Protein AF-A0A821A7G5-F1 (afdb_monomer_lite)

Secondary structure (DSSP, 8-state):
-----------TTGGGTSSTTHHHHS-HHHHHHHHHHHHTS----HHHHHHHHHHHHHHHHHHHHHHHHHHHHHHHHHHHHHT---HHHHHHHT---HHHHHHHHHHHHHHHHHHHHHHHHHHHHHHHHHHTSGGGG----

Sequence (141 aa):
MEIFSNRKTKNKKCCNFELRALYLTRSSSILYQILNKALNYSLKRKDEKQFINVRLQLLAQQYCLEMDRELWQSYLDIGLQQHSWPDQFYKMAKTNDFGLCKQYIMNYIENNKKQLNHCQFELTKQEQQFQTCPFKELSFE

Foldseek 3Di:
DDDDDDDDPPPVPPPPVVPLPPLVVDDPVVVQVVVCVVVVHHPPDPVSSVLVVVLSVLSVLLVVLVVVLVVLVVQLVVCVVVVHHDPVLCVVLVHPDSVSSSVVSVVVSVVSVVSNVVSVVVNVVSVVVVVPDPVVPPPDD

Radius of gyration: 22.86 Å; chains: 1; bounding box: 38×65×64 Å

Structure (mmCIF, N/CA/C/O backbone):
data_AF-A0A821A7G5-F1
#
_entry.id   AF-A0A821A7G5-F1
#
loop_
_atom_site.group_PDB
_atom_site.id
_atom_site.type_symbol
_atom_site.label_atom_id
_atom_site.label_alt_id
_atom_site.label_comp_id
_atom_site.label_asym_id
_atom_site.label_entity_id
_atom_site.label_seq_id
_atom_site.pdbx_PDB_ins_code
_atom_site.Cartn_x
_atom_site.Cartn_y
_atom_site.Cartn_z
_atom_site.occupancy
_atom_site.B_iso_or_equiv
_atom_site.auth_seq_id
_atom_site.auth_comp_id
_atom_site.auth_asym_id
_atom_site.auth_atom_id
_atom_site.pdbx_PDB_model_num
ATOM 1 N N . MET A 1 1 ? -14.613 -55.548 1.205 1.00 28.56 1 MET A N 1
ATOM 2 C CA . MET A 1 1 ? -13.331 -55.694 1.928 1.00 28.56 1 MET A CA 1
ATOM 3 C C . MET A 1 1 ? -12.265 -55.120 1.008 1.00 28.56 1 MET A C 1
ATOM 5 O O . MET A 1 1 ? -12.240 -55.569 -0.124 1.00 28.56 1 MET A O 1
ATOM 9 N N . GLU A 1 2 ? -11.458 -54.097 1.277 1.00 29.80 2 GLU A N 1
ATOM 10 C CA . GLU A 1 2 ? -11.136 -53.189 2.397 1.00 29.80 2 GLU A CA 1
ATOM 11 C C . GLU A 1 2 ? -10.645 -51.892 1.703 1.00 29.80 2 GLU A C 1
ATOM 13 O O . GLU A 1 2 ? -9.943 -51.964 0.701 1.00 29.80 2 GLU A O 1
ATOM 18 N N . ILE A 1 3 ? -11.199 -50.702 1.942 1.00 37.53 3 ILE A N 1
ATOM 19 C CA . ILE A 1 3 ? -10.800 -49.690 2.943 1.00 37.53 3 ILE A CA 1
ATOM 20 C C . ILE A 1 3 ? -9.295 -49.633 3.267 1.00 37.53 3 ILE A C 1
ATOM 22 O O . ILE A 1 3 ? -8.842 -50.315 4.171 1.00 37.53 3 ILE A O 1
ATOM 26 N N . PHE A 1 4 ? -8.601 -48.670 2.654 1.00 32.75 4 PHE A N 1
ATOM 27 C CA . PHE A 1 4 ? -7.549 -47.818 3.245 1.00 32.75 4 PHE A CA 1
ATOM 28 C C . PHE A 1 4 ? -7.612 -46.492 2.460 1.00 32.75 4 PHE A C 1
ATOM 30 O O . PHE A 1 4 ? -7.362 -46.484 1.264 1.00 32.75 4 PHE A O 1
ATOM 37 N N . SER A 1 5 ? -8.168 -45.369 2.922 1.00 33.22 5 SER A N 1
ATOM 38 C CA . SER A 1 5 ? -8.002 -44.572 4.146 1.00 33.22 5 SER A CA 1
ATOM 39 C C . SER A 1 5 ? -6.593 -44.011 4.376 1.00 33.22 5 SER A C 1
ATOM 41 O O . SER A 1 5 ? -5.646 -44.750 4.622 1.00 33.22 5 SER A O 1
ATOM 43 N N . ASN A 1 6 ? -6.554 -42.670 4.423 1.00 30.17 6 ASN A N 1
ATOM 44 C CA . ASN A 1 6 ? -5.494 -41.758 4.873 1.00 30.17 6 ASN A CA 1
ATOM 45 C C . ASN A 1 6 ? -4.271 -41.605 3.945 1.00 30.17 6 ASN A C 1
ATOM 47 O O . ASN A 1 6 ? -3.589 -42.557 3.616 1.00 30.17 6 ASN A O 1
ATOM 51 N N . ARG A 1 7 ? -3.863 -40.387 3.567 1.00 35.00 7 ARG A N 1
ATOM 52 C CA . ARG A 1 7 ? -3.652 -39.246 4.470 1.00 35.00 7 ARG A CA 1
ATOM 53 C C . ARG A 1 7 ? -3.990 -37.898 3.833 1.00 35.00 7 ARG A C 1
ATOM 55 O O . ARG A 1 7 ? -3.431 -37.494 2.823 1.00 35.00 7 ARG A O 1
ATOM 62 N N . LYS A 1 8 ? -4.818 -37.155 4.570 1.00 39.16 8 LYS A N 1
ATOM 63 C CA . LYS A 1 8 ? -4.893 -35.693 4.590 1.00 39.16 8 LYS A CA 1
ATOM 64 C C . LYS A 1 8 ? -3.494 -35.097 4.811 1.00 39.16 8 LYS A C 1
ATOM 66 O O . LYS A 1 8 ? -3.043 -35.027 5.954 1.00 39.16 8 LYS A O 1
ATOM 71 N N . THR A 1 9 ? -2.850 -34.564 3.781 1.00 36.56 9 THR A N 1
ATOM 72 C CA . THR A 1 9 ? -1.917 -33.447 3.973 1.00 36.56 9 THR A CA 1
ATOM 73 C C . THR A 1 9 ? -2.745 -32.172 3.985 1.00 36.56 9 THR A C 1
ATOM 75 O O . THR A 1 9 ? -3.084 -31.580 2.967 1.00 36.56 9 THR A O 1
ATOM 78 N N . LYS A 1 10 ? -3.144 -31.787 5.203 1.00 36.34 10 LYS A N 1
ATOM 79 C CA . LYS A 1 10 ? -3.669 -30.458 5.512 1.00 36.34 10 LYS A CA 1
ATOM 80 C C . LYS A 1 10 ? -2.716 -29.429 4.911 1.00 36.34 10 LYS A C 1
ATOM 82 O O . LYS A 1 10 ? -1.630 -29.220 5.450 1.00 36.34 10 LYS A O 1
ATOM 87 N N . ASN A 1 11 ? -3.137 -28.768 3.838 1.00 34.44 11 ASN A N 1
ATOM 88 C CA . ASN A 1 11 ? -2.466 -27.590 3.315 1.00 34.44 11 ASN A CA 1
ATOM 89 C C . ASN A 1 11 ? -2.757 -26.422 4.274 1.00 34.44 11 ASN A C 1
ATOM 91 O O . ASN A 1 11 ? -3.589 -25.549 4.042 1.00 34.44 11 ASN A O 1
ATOM 95 N N . LYS A 1 12 ? -2.132 -26.486 5.453 1.00 40.38 12 LYS A N 1
ATOM 96 C CA . LYS A 1 12 ? -2.361 -25.628 6.622 1.00 40.38 12 LYS A CA 1
ATOM 97 C C . LYS A 1 12 ? -1.593 -24.305 6.494 1.00 40.38 12 LYS A C 1
ATOM 99 O O . LYS A 1 12 ? -0.986 -23.843 7.454 1.00 40.38 12 LYS A O 1
ATOM 104 N N . LYS A 1 13 ? -1.579 -23.731 5.289 1.00 35.25 13 LYS A N 1
ATOM 105 C CA . LYS A 1 13 ? -0.975 -22.423 4.987 1.00 35.25 13 LYS A CA 1
ATOM 106 C C . LYS A 1 13 ? -1.903 -21.473 4.224 1.00 35.25 13 LYS A C 1
ATOM 108 O O . LYS A 1 13 ? -1.580 -20.298 4.135 1.00 35.25 13 LYS A O 1
ATOM 113 N N . CYS A 1 14 ? -3.075 -21.924 3.763 1.00 32.19 14 CYS A N 1
ATOM 114 C CA . CYS A 1 14 ? -4.030 -21.037 3.084 1.00 32.19 14 CYS A CA 1
ATOM 115 C C . CYS A 1 14 ? -4.920 -20.232 4.057 1.00 32.19 14 CYS A C 1
ATOM 117 O O . CYS A 1 14 ? -5.448 -19.186 3.698 1.00 32.19 14 CYS A O 1
ATOM 119 N N . CYS A 1 15 ? -5.046 -20.669 5.316 1.00 33.44 15 CYS A N 1
ATOM 120 C CA . CYS A 1 15 ? -6.004 -20.102 6.277 1.00 33.44 15 CYS A CA 1
ATOM 121 C C . CYS A 1 15 ? -5.559 -18.798 6.971 1.00 33.44 15 CYS A C 1
ATOM 123 O O . CYS A 1 15 ? -6.300 -18.285 7.803 1.00 33.44 15 CYS A O 1
ATOM 125 N N . ASN A 1 16 ? -4.376 -18.251 6.666 1.00 36.84 16 ASN A N 1
ATOM 126 C CA . ASN A 1 16 ? -3.928 -16.981 7.261 1.00 36.84 16 ASN A CA 1
ATOM 127 C C . ASN A 1 16 ? -4.324 -15.739 6.446 1.00 36.84 16 ASN A C 1
ATOM 129 O O . ASN A 1 16 ? -4.216 -14.628 6.963 1.00 36.84 16 ASN A O 1
ATOM 133 N N . PHE A 1 17 ? -4.793 -15.905 5.205 1.00 40.12 17 PHE A N 1
ATOM 134 C CA . PHE A 1 17 ? -5.216 -14.779 4.365 1.00 40.12 17 PHE A CA 1
ATOM 135 C C . PHE A 1 17 ? -6.672 -14.368 4.652 1.00 40.12 17 PHE A C 1
ATOM 137 O O . PHE A 1 17 ? -6.971 -13.184 4.756 1.00 40.12 17 PHE A O 1
ATOM 144 N N . GLU A 1 18 ? -7.563 -15.337 4.892 1.00 41.16 18 GLU A N 1
ATOM 145 C CA . GLU A 1 18 ? -9.001 -15.094 5.120 1.00 41.16 18 GLU A CA 1
ATOM 146 C C . GLU A 1 18 ? -9.311 -14.388 6.452 1.00 41.16 18 GLU A C 1
ATOM 148 O O . GLU A 1 18 ? -10.273 -13.627 6.545 1.00 41.16 18 GLU A O 1
ATOM 153 N N . LEU A 1 19 ? -8.483 -14.586 7.482 1.00 42.91 19 LEU A N 1
ATOM 154 C CA . LEU A 1 19 ? -8.652 -13.935 8.789 1.00 42.91 19 LEU A CA 1
ATOM 155 C C . LEU A 1 19 ? -8.132 -12.491 8.816 1.00 42.91 19 LEU A C 1
ATOM 157 O O . LEU A 1 19 ? -8.609 -11.684 9.614 1.00 42.91 19 LEU A O 1
ATOM 161 N N . ARG A 1 20 ? -7.169 -12.140 7.953 1.00 50.31 20 ARG A N 1
ATOM 162 C CA . ARG A 1 20 ? -6.415 -10.879 8.062 1.00 50.31 20 ARG A CA 1
ATOM 163 C C . ARG A 1 20 ? -7.143 -9.636 7.549 1.00 50.31 20 ARG A C 1
ATOM 165 O O . ARG A 1 20 ? -6.622 -8.540 7.720 1.00 50.31 20 ARG A O 1
ATOM 172 N N . ALA A 1 21 ? -8.345 -9.779 6.995 1.00 60.84 21 ALA A N 1
ATOM 173 C CA . ALA A 1 21 ? -9.032 -8.681 6.319 1.00 60.84 21 ALA A CA 1
ATOM 174 C C . ALA A 1 21 ? -10.566 -8.696 6.477 1.00 60.84 21 ALA A C 1
ATOM 176 O O . ALA A 1 21 ? -11.295 -8.195 5.619 1.00 60.84 21 ALA A O 1
ATOM 177 N N . LEU A 1 22 ? -11.102 -9.223 7.587 1.00 58.44 22 LEU A N 1
ATOM 178 C CA . LEU A 1 22 ? -12.542 -9.087 7.876 1.00 58.44 22 LEU A CA 1
ATOM 179 C C . LEU A 1 22 ? -12.992 -7.613 7.867 1.00 58.44 22 LEU A C 1
ATOM 181 O O . LEU A 1 22 ? -14.099 -7.311 7.432 1.00 58.44 22 LEU A O 1
ATOM 185 N N . TYR A 1 23 ? -12.110 -6.693 8.269 1.00 62.94 23 TYR A N 1
ATOM 186 C CA . TYR A 1 23 ? -12.353 -5.248 8.244 1.00 62.94 23 TYR A CA 1
ATOM 187 C C . TYR A 1 23 ? -12.293 -4.607 6.850 1.00 62.94 23 TYR A C 1
ATOM 189 O O . TYR A 1 23 ? -12.789 -3.499 6.685 1.00 62.94 23 TYR A O 1
ATOM 197 N N . LEU A 1 24 ? -11.742 -5.297 5.847 1.00 59.50 24 LEU A N 1
ATOM 198 C CA . LEU A 1 24 ? -11.755 -4.851 4.447 1.00 59.50 24 LEU A CA 1
ATOM 199 C C . LEU A 1 24 ? -12.978 -5.358 3.678 1.00 59.50 24 LEU A C 1
ATOM 201 O O . LEU A 1 24 ? -13.332 -4.802 2.645 1.00 59.50 24 LEU A O 1
ATOM 205 N N . THR A 1 25 ? -13.625 -6.419 4.166 1.00 65.94 25 THR A N 1
ATOM 206 C CA . THR A 1 25 ? -14.712 -7.117 3.455 1.00 65.94 25 THR A CA 1
ATOM 207 C C . THR A 1 25 ? -16.096 -6.873 4.054 1.00 65.94 25 THR A C 1
ATOM 209 O O . THR A 1 25 ? -17.101 -7.319 3.498 1.00 65.94 25 THR A O 1
ATOM 212 N N . ARG A 1 26 ? -16.187 -6.186 5.198 1.00 66.19 26 ARG A N 1
ATOM 213 C CA . ARG A 1 26 ? -17.441 -5.959 5.929 1.00 66.19 26 ARG A CA 1
ATOM 214 C C . ARG A 1 26 ? -17.682 -4.470 6.145 1.00 66.19 26 ARG A C 1
ATOM 216 O O . ARG A 1 26 ? -16.752 -3.708 6.375 1.00 66.19 26 ARG A O 1
ATOM 223 N N . SER A 1 27 ? -18.951 -4.062 6.104 1.00 72.44 27 SER A N 1
ATOM 224 C CA . SER A 1 27 ? -19.333 -2.680 6.401 1.00 72.44 27 SER A CA 1
ATOM 225 C C . SER A 1 27 ? -19.012 -2.325 7.854 1.00 72.44 27 SER A C 1
ATOM 227 O O . SER A 1 27 ? -19.049 -3.187 8.738 1.00 72.44 27 SER A O 1
ATOM 229 N N . SER A 1 28 ? -18.773 -1.041 8.126 1.00 68.44 28 SER A N 1
ATOM 230 C CA . SER A 1 28 ? -18.479 -0.556 9.479 1.00 68.44 28 SER A CA 1
ATOM 231 C C . SER A 1 28 ? -19.538 -0.997 10.495 1.00 68.44 28 SER A C 1
ATOM 233 O O . SER A 1 28 ? -19.191 -1.385 11.603 1.00 68.44 28 SER A O 1
ATOM 235 N N . SER A 1 29 ? -20.821 -1.032 10.109 1.00 70.19 29 SER A N 1
ATOM 236 C CA . SER A 1 29 ? -21.918 -1.498 10.974 1.00 70.19 29 SER A CA 1
ATOM 237 C C . SER A 1 29 ? -21.730 -2.950 11.440 1.00 70.19 29 SER A C 1
ATOM 239 O O . SER A 1 29 ? -21.866 -3.238 12.629 1.00 70.19 29 SER A O 1
ATOM 241 N N . ILE A 1 30 ? -21.334 -3.857 10.538 1.00 75.81 30 ILE A N 1
ATOM 242 C CA . ILE A 1 30 ? -21.066 -5.265 10.872 1.00 75.81 30 ILE A CA 1
ATOM 243 C C . ILE A 1 30 ? -19.839 -5.375 11.781 1.00 75.81 30 ILE A C 1
ATOM 245 O O . ILE A 1 30 ? -19.871 -6.107 12.770 1.00 75.81 30 ILE A O 1
ATOM 249 N N . LEU A 1 31 ? -18.777 -4.620 11.486 1.00 74.19 31 LEU A N 1
ATOM 250 C CA . LEU A 1 31 ? -17.568 -4.603 12.312 1.00 74.19 31 LEU A CA 1
ATOM 251 C C . LEU A 1 31 ? -17.869 -4.124 13.734 1.00 74.19 31 LEU A C 1
ATOM 253 O O . LEU A 1 31 ? -17.430 -4.758 14.689 1.00 74.19 31 LEU A O 1
ATOM 257 N N . TYR A 1 32 ? -18.698 -3.090 13.888 1.00 73.31 32 TYR A N 1
ATOM 258 C CA . TYR A 1 32 ? -19.161 -2.631 15.197 1.00 73.31 32 TYR A CA 1
ATOM 259 C C . TYR A 1 32 ? -19.995 -3.672 15.938 1.00 73.31 32 TYR A C 1
ATOM 261 O O . TYR A 1 32 ? -19.850 -3.813 17.149 1.00 73.31 32 TYR A O 1
ATOM 269 N N . GLN A 1 33 ? -20.868 -4.407 15.249 1.00 73.31 33 GLN A N 1
ATOM 270 C CA . GLN A 1 33 ? -21.652 -5.471 15.880 1.00 73.31 33 GLN A CA 1
ATOM 271 C C . GLN A 1 33 ? -20.761 -6.608 16.387 1.00 73.31 33 GLN A C 1
ATOM 273 O O . GLN A 1 33 ? -20.966 -7.086 17.502 1.00 73.31 33 GLN A O 1
ATOM 278 N N . ILE A 1 34 ? -19.766 -7.019 15.595 1.00 76.88 34 ILE A N 1
ATOM 279 C CA . ILE A 1 34 ? -18.780 -8.029 15.998 1.00 76.88 34 ILE A CA 1
ATOM 280 C C . ILE A 1 34 ? -17.980 -7.525 17.201 1.00 76.88 34 ILE A C 1
ATOM 282 O O . ILE A 1 34 ? -17.839 -8.251 18.182 1.00 76.88 34 ILE A O 1
ATOM 286 N N . LEU A 1 35 ? -17.518 -6.272 17.160 1.00 72.06 35 LEU A N 1
ATOM 287 C CA . LEU A 1 35 ? -16.726 -5.680 18.234 1.00 72.06 35 LEU A CA 1
ATOM 288 C C . LEU A 1 35 ? -17.534 -5.547 19.535 1.00 72.06 35 LEU A C 1
ATOM 290 O O . LEU A 1 35 ? -17.055 -5.964 20.579 1.00 72.06 35 LEU A O 1
ATOM 294 N N . ASN A 1 36 ? -18.778 -5.059 19.475 1.00 72.81 36 ASN A N 1
ATOM 295 C CA . ASN A 1 36 ? -19.676 -4.981 20.637 1.00 72.81 36 ASN A CA 1
ATOM 296 C C . ASN A 1 36 ? -19.916 -6.361 21.271 1.00 72.81 36 ASN A C 1
ATOM 298 O O . ASN A 1 36 ? -19.935 -6.485 22.492 1.00 72.81 36 ASN A O 1
ATOM 302 N N . LYS A 1 37 ? -20.088 -7.407 20.447 1.00 75.44 37 LYS A N 1
ATOM 303 C CA . LYS A 1 37 ? -20.231 -8.785 20.939 1.00 75.44 37 LYS A CA 1
ATOM 304 C C . LYS A 1 37 ? -18.944 -9.297 21.587 1.00 75.44 37 LYS A C 1
ATOM 306 O O . LYS A 1 37 ? -19.018 -9.942 22.622 1.00 75.44 37 LYS A O 1
ATOM 311 N N . ALA A 1 38 ? -17.787 -9.017 20.988 1.00 74.19 38 ALA A N 1
ATOM 312 C CA . ALA A 1 38 ? -16.492 -9.472 21.491 1.00 74.19 38 ALA A CA 1
ATOM 313 C C . ALA A 1 38 ? -16.075 -8.761 22.786 1.00 74.19 38 ALA A C 1
ATOM 315 O O . ALA A 1 38 ? -15.487 -9.378 23.666 1.00 74.19 38 ALA A O 1
ATOM 316 N N . LEU A 1 39 ? -16.390 -7.471 22.904 1.00 68.69 39 LEU A N 1
ATOM 317 C CA . LEU A 1 39 ? -16.047 -6.648 24.060 1.00 68.69 39 LEU A CA 1
ATOM 318 C C . LEU A 1 39 ? -17.013 -6.829 25.239 1.00 68.69 39 LEU A C 1
ATOM 320 O O . LEU A 1 39 ? -16.719 -6.372 26.337 1.00 68.69 39 LEU A O 1
ATOM 324 N N . ASN A 1 40 ? -18.161 -7.476 25.023 1.00 70.75 40 ASN A N 1
ATOM 325 C CA . ASN A 1 40 ? -19.215 -7.659 26.023 1.00 70.75 40 ASN A CA 1
ATOM 326 C C . ASN A 1 40 ? -19.707 -6.339 26.667 1.00 70.75 40 ASN A C 1
ATOM 328 O O . ASN A 1 40 ? -20.274 -6.338 27.757 1.00 70.75 40 ASN A O 1
ATOM 332 N N . TYR A 1 41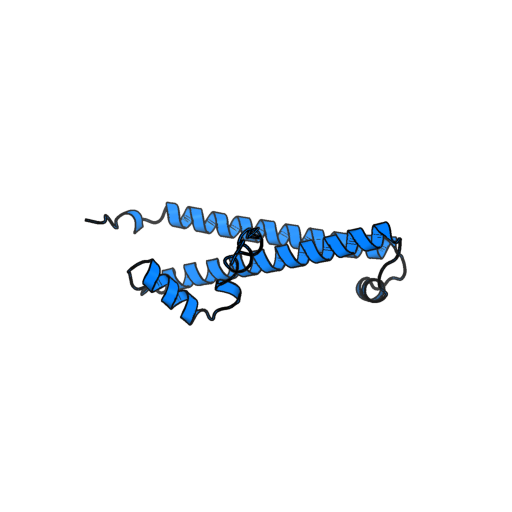 ? -19.515 -5.204 25.983 1.00 69.44 41 TYR A N 1
ATOM 333 C CA . TYR A 1 41 ? -20.071 -3.902 26.345 1.00 69.44 41 TYR A CA 1
ATOM 334 C C . TYR A 1 41 ? -20.470 -3.118 25.093 1.00 69.44 41 TYR A C 1
ATOM 336 O O . TYR A 1 41 ? -19.986 -3.351 23.984 1.00 69.44 41 TYR A O 1
ATOM 344 N N . SER A 1 42 ? -21.400 -2.179 25.268 1.00 68.00 42 SER A N 1
ATOM 345 C CA . SER A 1 42 ? -21.887 -1.340 24.176 1.00 68.00 42 SER A CA 1
ATOM 346 C C . SER A 1 42 ? -20.980 -0.128 23.988 1.00 68.00 42 SER A C 1
ATOM 348 O O . SER A 1 42 ? -20.856 0.704 24.886 1.00 68.00 42 SER A O 1
ATOM 350 N N . LEU A 1 43 ? -20.412 0.012 22.791 1.00 68.94 43 LEU A N 1
ATOM 351 C CA . LEU A 1 43 ? -19.686 1.205 22.358 1.00 68.94 43 LEU A CA 1
ATOM 352 C C . LEU A 1 43 ? -20.681 2.355 22.182 1.00 68.94 43 LEU A C 1
ATOM 354 O O . LEU A 1 43 ? -21.264 2.543 21.109 1.00 68.94 43 LEU A O 1
ATOM 358 N N . LYS A 1 44 ? -20.947 3.097 23.257 1.00 68.56 44 LYS A N 1
ATOM 359 C CA . LYS A 1 44 ? -21.912 4.208 23.259 1.00 68.56 44 LYS A CA 1
ATOM 360 C C . LYS A 1 44 ? -21.239 5.561 23.058 1.00 68.56 44 LYS A C 1
ATOM 362 O O . LYS A 1 44 ? -21.884 6.470 22.538 1.00 68.56 44 LYS A O 1
ATOM 367 N N . ARG A 1 45 ? -19.960 5.705 23.426 1.00 75.94 45 ARG A N 1
ATOM 368 C CA . ARG A 1 45 ? -19.269 6.998 23.383 1.00 75.94 45 ARG A CA 1
ATOM 369 C C . ARG A 1 45 ? -18.838 7.323 21.954 1.00 75.94 45 ARG A C 1
ATOM 371 O O . ARG A 1 45 ? -18.307 6.478 21.234 1.00 75.94 45 ARG A O 1
ATOM 378 N N . LYS A 1 46 ? -19.087 8.565 21.534 1.00 77.94 46 LYS A N 1
ATOM 379 C CA . LYS A 1 46 ? -18.731 9.061 20.195 1.00 77.94 46 LYS A CA 1
ATOM 380 C C . LYS A 1 46 ? -17.220 8.964 19.948 1.00 77.94 46 LYS A C 1
ATOM 382 O O . LYS A 1 46 ? -16.818 8.559 18.862 1.00 77.94 46 LYS A O 1
ATOM 387 N N . ASP A 1 47 ? -16.417 9.246 20.970 1.00 74.38 47 ASP A N 1
ATOM 388 C CA . ASP A 1 47 ? -14.954 9.247 20.877 1.00 74.38 47 ASP A CA 1
ATOM 389 C C . ASP A 1 47 ? -14.375 7.835 20.715 1.00 74.38 47 ASP A C 1
ATOM 391 O O . ASP A 1 47 ? -13.463 7.638 19.920 1.00 74.38 47 ASP A O 1
ATOM 395 N N . GLU A 1 48 ? -14.960 6.827 21.373 1.00 74.62 48 GLU A N 1
ATOM 396 C CA . GLU A 1 48 ? -14.574 5.415 21.204 1.00 74.62 48 GLU A CA 1
ATOM 397 C C . GLU A 1 48 ? -14.834 4.938 19.774 1.00 74.62 48 GLU A C 1
ATOM 399 O O . GLU A 1 48 ? -13.976 4.318 19.148 1.00 74.62 48 GLU A O 1
ATOM 404 N N . LYS A 1 49 ? -16.009 5.271 19.223 1.00 78.00 49 LYS A N 1
ATOM 405 C CA . LYS A 1 49 ? -16.331 4.971 17.821 1.00 78.00 49 LYS A CA 1
ATOM 406 C C . LYS A 1 49 ? -15.377 5.691 16.875 1.00 78.00 49 LYS A C 1
ATOM 408 O O . LYS A 1 49 ? -14.894 5.099 15.916 1.00 78.00 49 LYS A O 1
ATOM 413 N N . GLN A 1 50 ? -15.074 6.959 17.142 1.00 81.56 50 GLN A N 1
ATOM 414 C CA . GLN A 1 50 ? -14.133 7.706 16.316 1.00 81.56 50 GLN A CA 1
ATOM 415 C C . GLN A 1 50 ? -12.736 7.075 16.353 1.00 81.56 50 GLN A C 1
ATOM 417 O O . GLN A 1 50 ? -12.146 6.860 15.296 1.00 81.56 50 GLN A O 1
ATOM 422 N N . PHE A 1 51 ? -12.242 6.705 17.535 1.00 83.75 51 PHE A N 1
ATOM 423 C CA . PHE A 1 51 ? -10.967 6.008 17.703 1.00 83.75 51 PHE A CA 1
ATOM 424 C C . PHE A 1 51 ? -10.928 4.695 16.908 1.00 83.75 51 PHE A C 1
ATOM 426 O O . PHE A 1 51 ? -10.013 4.481 16.112 1.00 83.75 51 PHE A O 1
ATOM 433 N N . ILE A 1 52 ? -11.954 3.850 17.054 1.00 81.50 52 ILE A N 1
ATOM 434 C CA . ILE A 1 52 ? -12.063 2.570 16.339 1.00 81.50 52 ILE A CA 1
ATOM 435 C C . ILE A 1 52 ? -12.105 2.784 14.824 1.00 81.50 52 ILE A C 1
ATOM 437 O O . ILE A 1 52 ? -11.392 2.097 14.097 1.00 81.50 52 ILE A O 1
ATOM 441 N N . ASN A 1 53 ? -12.902 3.739 14.334 1.00 82.62 53 ASN A N 1
ATOM 442 C CA . ASN A 1 53 ? -12.979 4.047 12.904 1.00 82.62 53 ASN A CA 1
ATOM 443 C C . ASN A 1 53 ? -11.619 4.446 12.335 1.00 82.62 53 ASN A C 1
ATOM 445 O O . ASN A 1 53 ? -11.211 3.897 11.313 1.00 82.62 53 ASN A O 1
ATOM 449 N N . VAL A 1 54 ? -10.913 5.368 12.997 1.00 84.94 54 VAL A N 1
ATOM 450 C CA . VAL A 1 54 ? -9.587 5.807 12.545 1.00 84.94 54 VAL A CA 1
ATOM 451 C C . VAL A 1 54 ? -8.614 4.629 12.552 1.00 84.94 54 VAL A C 1
ATOM 453 O O . VAL A 1 54 ? -7.889 4.429 11.581 1.00 84.94 54 VAL A O 1
ATOM 456 N N . ARG A 1 55 ? -8.635 3.792 13.597 1.00 85.50 55 ARG A N 1
ATOM 457 C CA . ARG A 1 55 ? -7.774 2.604 13.667 1.00 85.50 55 ARG A CA 1
ATOM 458 C C . ARG A 1 55 ? -8.052 1.615 12.534 1.00 85.50 55 ARG A C 1
ATOM 460 O O . ARG A 1 55 ? -7.118 1.125 11.907 1.00 85.50 55 ARG A O 1
ATOM 467 N N . LEU A 1 56 ? -9.324 1.339 12.239 1.00 83.62 56 LEU A N 1
ATOM 468 C CA . LEU A 1 56 ? -9.716 0.457 11.135 1.00 83.62 56 LEU A CA 1
ATOM 469 C C . LEU A 1 56 ? -9.295 1.022 9.772 1.00 83.62 56 LEU A C 1
ATOM 471 O O . LEU A 1 56 ? -8.827 0.266 8.924 1.00 83.62 56 LEU A O 1
ATOM 475 N N . GLN A 1 57 ? -9.420 2.337 9.569 1.00 83.06 57 GLN A N 1
ATOM 476 C CA . GLN A 1 57 ? -8.961 3.004 8.348 1.00 83.06 57 GLN A CA 1
ATOM 477 C C . GLN A 1 57 ? -7.444 2.888 8.170 1.00 83.06 57 GLN A C 1
ATOM 479 O O . GLN A 1 57 ? -6.992 2.553 7.079 1.00 83.06 57 GLN A O 1
ATOM 484 N N . LEU A 1 58 ? -6.665 3.097 9.236 1.00 86.06 58 LEU A N 1
ATOM 485 C CA . LEU A 1 58 ? -5.207 2.959 9.198 1.00 86.06 58 LEU A CA 1
ATOM 486 C C . LEU A 1 58 ? -4.772 1.523 8.880 1.00 86.06 58 LEU A C 1
ATOM 488 O O . LEU A 1 58 ? -3.891 1.328 8.048 1.00 86.06 58 LEU A O 1
ATOM 492 N N . LEU A 1 59 ? -5.415 0.519 9.486 1.00 84.88 59 LEU A N 1
ATOM 493 C CA . LEU A 1 59 ? -5.151 -0.894 9.181 1.00 84.88 59 LEU A CA 1
ATOM 494 C C . LEU A 1 59 ? -5.486 -1.233 7.724 1.00 84.88 59 LEU A C 1
ATOM 496 O O . LEU A 1 59 ? -4.722 -1.926 7.054 1.00 84.88 59 LEU A O 1
ATOM 500 N N . ALA A 1 60 ? -6.608 -0.718 7.217 1.00 82.75 60 ALA A N 1
ATOM 501 C CA . ALA A 1 60 ? -7.000 -0.899 5.825 1.00 82.75 60 ALA A CA 1
ATOM 502 C C . ALA A 1 60 ? -5.995 -0.269 4.859 1.00 82.75 60 ALA A C 1
ATOM 504 O O . ALA A 1 60 ? -5.558 -0.915 3.907 1.00 82.75 60 ALA A O 1
ATOM 505 N N . GLN A 1 61 ? -5.593 0.971 5.133 1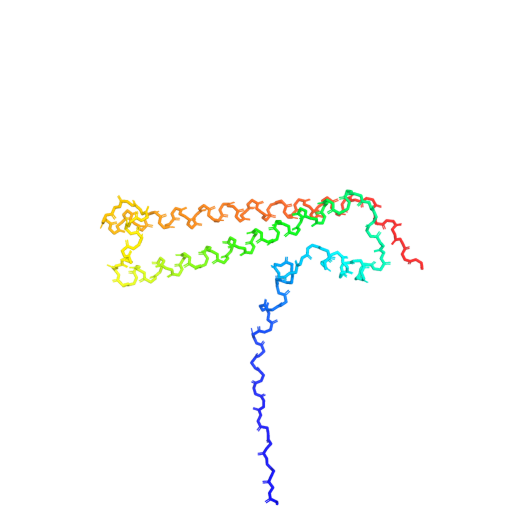.00 86.00 61 GLN A N 1
ATOM 506 C CA . GLN A 1 61 ? -4.594 1.677 4.346 1.00 86.00 61 GLN A CA 1
ATOM 507 C C . GLN A 1 61 ? -3.250 0.943 4.365 1.00 86.00 61 GLN A C 1
ATOM 509 O O . GLN A 1 61 ? -2.661 0.746 3.304 1.00 86.00 61 GLN A O 1
ATOM 514 N N . GLN A 1 62 ? -2.791 0.494 5.539 1.00 89.31 62 GLN A N 1
ATOM 515 C CA . GLN A 1 62 ? -1.555 -0.273 5.668 1.00 89.31 62 GLN A CA 1
ATOM 516 C C . GLN A 1 62 ? -1.596 -1.535 4.802 1.00 89.31 62 GLN A C 1
ATOM 518 O O . GLN A 1 62 ? -0.679 -1.761 4.019 1.00 89.31 62 GLN A O 1
ATOM 523 N N . TYR A 1 63 ? -2.666 -2.326 4.898 1.00 86.44 63 TYR A N 1
ATOM 524 C CA . TYR A 1 63 ? -2.797 -3.547 4.107 1.00 86.44 63 TYR A CA 1
ATOM 525 C C . TYR A 1 63 ? -2.758 -3.265 2.599 1.00 86.44 63 TYR A C 1
ATOM 527 O O . TYR A 1 63 ? -2.014 -3.915 1.867 1.00 86.44 63 TYR A O 1
ATOM 535 N N . CYS A 1 64 ? -3.526 -2.278 2.126 1.00 87.00 64 CYS A N 1
ATOM 536 C CA . CYS A 1 64 ? -3.549 -1.924 0.707 1.00 87.00 64 CYS A CA 1
ATOM 537 C C . CYS A 1 64 ? -2.167 -1.481 0.210 1.00 87.00 64 CYS A C 1
ATOM 539 O O . CYS A 1 64 ? -1.737 -1.911 -0.857 1.00 87.00 64 CYS A O 1
ATOM 541 N N . LEU A 1 65 ? -1.457 -0.663 0.991 1.00 89.88 65 LEU A N 1
ATOM 542 C CA . LEU A 1 65 ? -0.109 -0.210 0.654 1.00 89.88 65 LEU A CA 1
ATOM 543 C C . LEU A 1 65 ? 0.920 -1.353 0.672 1.00 89.88 65 LEU A C 1
ATOM 545 O O . LEU A 1 65 ? 1.828 -1.357 -0.158 1.00 89.88 65 LEU A O 1
ATOM 549 N N . GLU A 1 66 ? 0.800 -2.320 1.591 1.00 88.81 66 GLU A N 1
ATOM 550 C CA . GLU A 1 66 ? 1.657 -3.515 1.627 1.00 88.81 66 GLU A CA 1
ATOM 551 C C . GLU A 1 66 ? 1.463 -4.346 0.360 1.00 88.81 66 GLU A C 1
ATOM 553 O O . GLU A 1 66 ? 2.444 -4.655 -0.321 1.00 88.81 66 GLU A O 1
ATOM 558 N N . MET A 1 67 ? 0.206 -4.623 0.004 1.00 88.50 67 MET A N 1
ATOM 559 C CA . MET A 1 67 ? -0.122 -5.403 -1.185 1.00 88.50 67 MET A CA 1
ATOM 560 C C . MET A 1 67 ? 0.320 -4.721 -2.479 1.00 88.50 67 MET A C 1
ATOM 562 O O . MET A 1 67 ? 0.906 -5.361 -3.350 1.00 88.50 67 MET A O 1
ATOM 566 N N . ASP A 1 68 ? 0.068 -3.419 -2.600 1.00 89.19 68 ASP A N 1
ATOM 567 C CA . ASP A 1 68 ? 0.455 -2.647 -3.776 1.00 89.19 68 ASP A CA 1
ATOM 568 C C . ASP A 1 68 ? 1.985 -2.580 -3.909 1.00 89.19 68 ASP A C 1
ATOM 570 O O . ASP A 1 68 ? 2.539 -2.867 -4.969 1.00 89.19 68 ASP A O 1
ATOM 574 N N . ARG A 1 69 ? 2.710 -2.324 -2.811 1.00 93.00 69 ARG A N 1
ATOM 575 C CA . ARG A 1 69 ? 4.182 -2.363 -2.802 1.00 93.00 69 ARG A CA 1
ATOM 576 C C . ARG A 1 69 ? 4.727 -3.721 -3.256 1.00 93.00 69 ARG A C 1
ATOM 578 O O . ARG A 1 69 ? 5.672 -3.752 -4.039 1.00 93.00 69 ARG A O 1
ATOM 585 N N . GLU A 1 70 ? 4.181 -4.827 -2.750 1.00 91.38 70 GLU A N 1
ATOM 586 C CA . GLU A 1 70 ? 4.608 -6.185 -3.126 1.00 91.38 70 GLU A CA 1
ATOM 587 C C . GLU A 1 70 ? 4.353 -6.487 -4.606 1.00 91.38 70 GLU A C 1
ATOM 589 O O . GLU A 1 70 ? 5.208 -7.072 -5.279 1.00 91.38 70 GLU A O 1
ATOM 594 N N . LEU A 1 71 ? 3.216 -6.033 -5.135 1.00 91.06 71 LEU A N 1
ATOM 595 C CA . LEU A 1 71 ? 2.887 -6.156 -6.549 1.00 91.06 71 LEU A CA 1
ATOM 596 C C . LEU A 1 71 ? 3.884 -5.384 -7.425 1.00 91.06 71 LEU A C 1
ATOM 598 O O . LEU A 1 71 ? 4.463 -5.953 -8.351 1.00 91.06 71 LEU A O 1
ATOM 602 N N . TRP A 1 72 ? 4.135 -4.111 -7.110 1.00 92.06 72 TRP A N 1
ATOM 603 C CA . TRP A 1 72 ? 5.095 -3.290 -7.855 1.00 92.06 72 TRP A CA 1
ATOM 604 C C . TRP A 1 72 ? 6.526 -3.815 -7.757 1.00 92.06 72 TRP A C 1
ATOM 606 O O . TRP A 1 72 ? 7.250 -3.786 -8.753 1.00 92.06 72 TRP A O 1
ATOM 616 N N . GLN A 1 73 ? 6.928 -4.344 -6.599 1.00 94.25 73 GLN A N 1
ATOM 617 C CA . GLN A 1 73 ? 8.223 -5.007 -6.446 1.00 94.25 73 GLN A CA 1
ATOM 618 C C . GLN A 1 73 ? 8.322 -6.243 -7.349 1.00 94.25 73 GLN A C 1
ATOM 620 O O . GLN A 1 73 ? 9.318 -6.406 -8.046 1.00 94.25 73 GLN A O 1
ATOM 625 N N . SER A 1 74 ? 7.267 -7.058 -7.414 1.00 93.19 74 SER A N 1
ATOM 626 C CA . SER A 1 74 ? 7.229 -8.233 -8.294 1.00 93.19 74 SER A CA 1
ATOM 627 C C . SER A 1 74 ? 7.356 -7.840 -9.769 1.00 93.19 74 SER A C 1
ATOM 629 O O . SER A 1 74 ? 8.104 -8.466 -10.518 1.00 93.19 74 SER A O 1
ATOM 631 N N . TYR A 1 75 ? 6.674 -6.771 -10.194 1.00 91.69 75 TYR A N 1
ATOM 632 C CA . TYR A 1 75 ? 6.813 -6.249 -11.554 1.00 91.69 75 TYR A CA 1
ATOM 633 C C . TYR A 1 75 ? 8.223 -5.737 -11.853 1.00 91.69 75 TYR A C 1
ATOM 635 O O . TYR A 1 75 ? 8.744 -6.009 -12.935 1.00 91.69 75 TYR A O 1
ATOM 643 N N . LEU A 1 76 ? 8.845 -5.026 -10.905 1.00 94.44 76 LEU A N 1
ATOM 644 C CA . LEU A 1 76 ? 10.228 -4.568 -11.024 1.00 94.44 76 LEU A CA 1
ATOM 645 C C . LEU A 1 76 ? 11.174 -5.758 -11.225 1.00 94.44 76 LEU A C 1
ATOM 647 O O . LEU A 1 76 ? 11.982 -5.745 -12.151 1.00 94.44 76 LEU A O 1
ATOM 651 N N . ASP A 1 77 ? 11.043 -6.795 -10.401 1.00 94.69 77 ASP A N 1
ATOM 652 C CA . ASP A 1 77 ? 11.906 -7.975 -10.453 1.00 94.69 77 ASP A CA 1
ATOM 653 C C . ASP A 1 77 ? 11.772 -8.710 -11.797 1.00 94.69 77 ASP A C 1
ATOM 655 O O . ASP A 1 77 ? 12.781 -9.045 -12.421 1.00 94.69 77 ASP A O 1
ATOM 659 N N . ILE A 1 78 ? 10.541 -8.888 -12.291 1.00 93.25 78 ILE A N 1
ATOM 660 C CA . ILE A 1 78 ? 10.272 -9.517 -13.593 1.00 93.25 78 ILE A CA 1
ATOM 661 C C . ILE A 1 78 ? 10.917 -8.724 -14.732 1.00 93.25 78 ILE A C 1
ATOM 663 O O . ILE A 1 78 ? 11.625 -9.306 -15.555 1.00 93.25 78 ILE A O 1
ATOM 667 N N . GLY A 1 79 ? 10.703 -7.408 -14.800 1.00 91.69 79 GLY A N 1
ATOM 668 C CA . GLY A 1 79 ? 11.240 -6.631 -15.918 1.00 91.69 79 GLY A CA 1
ATOM 669 C C . GLY A 1 79 ? 12.757 -6.441 -15.856 1.00 91.69 79 GLY A C 1
ATOM 670 O O . GLY A 1 79 ? 13.400 -6.352 -16.901 1.00 91.69 79 GLY A O 1
ATOM 671 N N . LEU A 1 80 ? 13.366 -6.490 -14.663 1.00 93.12 80 LEU A N 1
ATOM 672 C CA . LEU A 1 80 ? 14.824 -6.586 -14.530 1.00 93.12 80 LEU A CA 1
ATOM 673 C C . LEU A 1 80 ? 15.362 -7.924 -15.050 1.00 93.12 80 LEU A C 1
ATOM 675 O O . LEU A 1 80 ? 16.386 -7.937 -15.726 1.00 93.12 80 LEU A O 1
ATOM 679 N N . GLN A 1 81 ? 14.683 -9.040 -14.775 1.00 95.19 81 GLN A N 1
ATOM 680 C CA . GLN A 1 81 ? 15.082 -10.354 -15.292 1.00 95.19 81 GLN A CA 1
ATOM 681 C C . GLN A 1 81 ? 14.936 -10.428 -16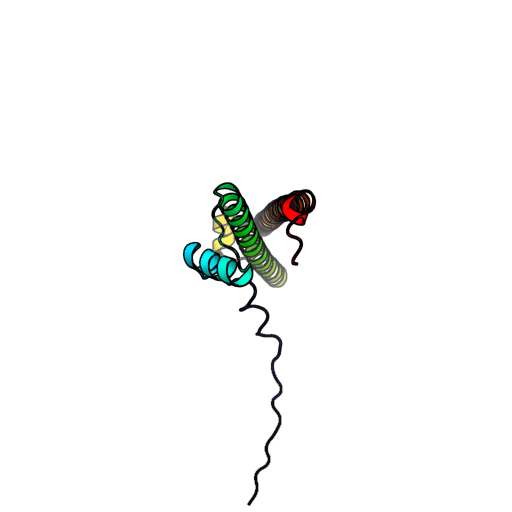.817 1.00 95.19 81 GLN A C 1
ATOM 683 O O . GLN A 1 81 ? 15.844 -10.881 -17.514 1.00 95.19 81 GLN A O 1
ATOM 688 N N . GLN A 1 82 ? 13.810 -9.948 -17.345 1.00 93.00 82 GLN A N 1
ATOM 689 C CA . GLN A 1 82 ? 13.478 -10.013 -18.770 1.00 93.00 82 GLN A CA 1
ATOM 690 C C . GLN A 1 82 ? 14.099 -8.885 -19.604 1.00 93.00 82 GLN A C 1
ATOM 692 O O . GLN A 1 82 ? 13.963 -8.898 -20.826 1.00 93.00 82 GLN A O 1
ATOM 697 N N . HIS A 1 83 ? 14.753 -7.908 -18.967 1.00 91.19 83 HIS A N 1
ATOM 698 C CA . HIS A 1 83 ? 15.326 -6.721 -19.612 1.00 91.19 83 HIS A CA 1
ATOM 699 C C . HIS A 1 83 ? 14.326 -5.977 -20.516 1.00 91.19 83 HIS A C 1
ATOM 701 O O . HIS A 1 83 ? 14.686 -5.407 -21.544 1.00 91.19 83 HIS A O 1
ATOM 707 N N . SER A 1 84 ? 13.050 -5.992 -20.134 1.00 91.31 84 SER A N 1
ATOM 708 C CA . SER A 1 84 ? 11.966 -5.318 -20.847 1.00 91.31 84 SER A CA 1
ATOM 709 C C . SER A 1 84 ? 10.845 -4.929 -19.885 1.00 91.31 84 SER A C 1
ATOM 711 O O . SER A 1 84 ? 10.643 -5.570 -18.852 1.00 91.31 84 SER A O 1
ATOM 713 N N . TRP A 1 85 ? 10.124 -3.856 -20.216 1.00 91.81 85 TRP A N 1
ATOM 714 C CA . TRP A 1 85 ? 8.928 -3.433 -19.488 1.00 91.81 85 TRP A CA 1
ATOM 715 C C . TRP A 1 85 ? 7.690 -3.588 -20.374 1.00 91.81 85 TRP A C 1
ATOM 717 O O . TRP A 1 85 ? 7.786 -3.390 -21.585 1.00 91.81 85 TRP A O 1
ATOM 727 N N . PRO A 1 86 ? 6.512 -3.869 -19.795 1.00 88.56 86 PRO A N 1
ATOM 728 C CA . PRO A 1 86 ? 5.251 -3.716 -20.508 1.00 88.56 86 PRO A CA 1
ATOM 729 C C . PRO A 1 86 ? 5.069 -2.279 -21.021 1.00 88.56 86 PRO A C 1
ATOM 731 O O . PRO A 1 86 ? 5.371 -1.319 -20.307 1.00 88.56 86 PRO A O 1
ATOM 734 N N . ASP A 1 87 ? 4.484 -2.114 -22.212 1.00 88.62 87 ASP A N 1
ATOM 735 C CA . ASP A 1 87 ? 4.221 -0.800 -22.826 1.00 88.62 87 ASP A CA 1
ATOM 736 C C . ASP A 1 87 ? 3.451 0.159 -21.911 1.00 88.62 87 ASP A C 1
ATOM 738 O O . ASP A 1 87 ? 3.608 1.380 -21.998 1.00 88.62 87 ASP A O 1
ATOM 742 N N . GLN A 1 88 ? 2.602 -0.370 -21.021 1.00 88.38 88 GLN A N 1
ATOM 743 C CA . GLN A 1 88 ? 1.887 0.465 -20.060 1.00 88.38 88 GLN A CA 1
ATOM 744 C C . GLN A 1 88 ? 2.844 1.231 -19.139 1.00 88.38 88 GLN A C 1
ATOM 746 O O . GLN A 1 88 ? 2.568 2.387 -18.830 1.00 88.38 88 GLN A O 1
ATOM 751 N N . PHE A 1 89 ? 3.970 0.642 -18.730 1.00 89.56 89 PHE A N 1
ATOM 752 C CA . PHE A 1 89 ? 4.914 1.305 -17.829 1.00 89.56 89 PHE A CA 1
ATOM 753 C C . PHE A 1 89 ? 5.669 2.433 -18.523 1.00 89.56 89 PHE A C 1
ATOM 755 O O . PHE A 1 89 ? 5.780 3.519 -17.959 1.00 89.56 89 PHE A O 1
ATOM 762 N N . TYR A 1 90 ? 6.076 2.233 -19.776 1.00 91.69 90 TYR A N 1
ATOM 763 C CA . TYR A 1 90 ? 6.636 3.300 -20.606 1.00 91.69 90 TYR A CA 1
ATOM 764 C C . TYR A 1 90 ? 5.657 4.473 -20.762 1.00 91.69 90 TYR A C 1
ATOM 766 O O . TYR A 1 90 ? 6.022 5.635 -20.575 1.00 91.69 90 TYR A O 1
ATOM 774 N N . LYS A 1 91 ? 4.370 4.180 -21.001 1.00 92.12 91 LYS A N 1
ATOM 775 C CA . LYS A 1 91 ? 3.314 5.205 -21.058 1.00 92.12 91 LYS A CA 1
ATOM 776 C C . LYS A 1 91 ? 3.138 5.938 -19.725 1.00 92.12 91 LYS A C 1
ATOM 778 O O . LYS A 1 91 ? 3.035 7.163 -19.725 1.00 92.12 91 LYS A O 1
ATOM 783 N N . MET A 1 92 ? 3.124 5.218 -18.602 1.00 89.19 92 MET A N 1
ATOM 784 C CA . MET A 1 92 ? 2.997 5.808 -17.261 1.00 89.19 92 MET A CA 1
ATOM 785 C C . MET A 1 92 ? 4.195 6.696 -16.907 1.00 89.19 92 MET A C 1
ATOM 787 O O . MET A 1 92 ? 4.011 7.814 -16.427 1.00 89.19 92 MET A O 1
ATOM 791 N N . ALA A 1 93 ? 5.408 6.230 -17.204 1.00 90.19 93 ALA A N 1
ATOM 792 C CA . ALA A 1 93 ? 6.651 6.962 -16.987 1.00 90.19 93 ALA A CA 1
ATOM 793 C C . ALA A 1 93 ? 6.900 8.059 -18.043 1.00 90.19 93 ALA A C 1
ATOM 795 O O . ALA A 1 93 ? 7.841 8.838 -17.901 1.00 90.19 93 ALA A O 1
ATOM 796 N N . LYS A 1 94 ? 6.057 8.142 -19.085 1.00 93.56 94 LYS A N 1
ATOM 797 C CA . LYS A 1 94 ? 6.158 9.092 -20.208 1.00 93.56 94 LYS A CA 1
ATOM 798 C C . LYS A 1 94 ? 7.537 9.072 -20.877 1.00 93.56 94 LYS A C 1
ATOM 800 O O . LYS A 1 94 ? 8.088 10.111 -21.228 1.00 93.56 94 LYS A O 1
ATOM 805 N N . THR A 1 95 ? 8.090 7.877 -21.037 1.00 90.62 95 THR A N 1
ATOM 806 C CA . THR A 1 95 ? 9.419 7.632 -21.603 1.00 90.62 95 THR A CA 1
ATOM 807 C C . THR A 1 95 ? 9.432 6.288 -22.322 1.00 90.62 95 THR A C 1
ATOM 809 O O . THR A 1 95 ? 8.618 5.425 -22.016 1.00 90.62 95 THR A O 1
ATOM 812 N N . ASN A 1 96 ? 10.352 6.093 -23.261 1.00 91.12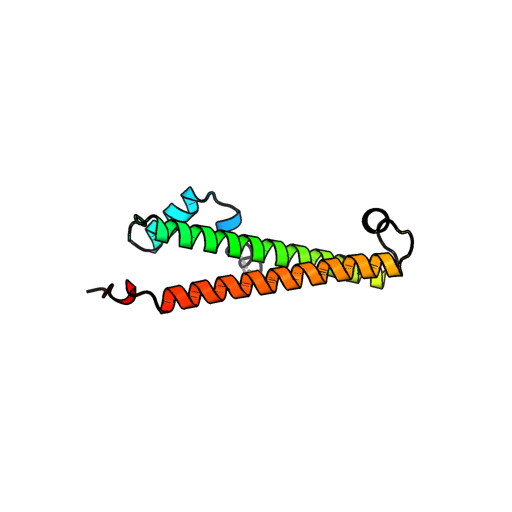 96 ASN A N 1
ATOM 813 C CA . ASN A 1 96 ? 10.687 4.789 -23.846 1.00 91.12 96 ASN A CA 1
ATOM 814 C C . ASN A 1 96 ? 12.018 4.234 -23.302 1.00 91.12 96 ASN A C 1
ATOM 816 O O . ASN A 1 96 ? 12.449 3.152 -23.694 1.00 91.12 96 ASN A O 1
ATOM 820 N N . ASP A 1 97 ? 12.669 4.967 -22.396 1.00 94.25 97 ASP A N 1
ATOM 821 C CA . ASP A 1 97 ? 13.931 4.561 -21.795 1.00 94.25 97 ASP A CA 1
ATOM 822 C C . ASP A 1 97 ? 13.702 3.565 -20.651 1.00 94.25 97 ASP A C 1
ATOM 824 O O . ASP A 1 97 ? 12.940 3.809 -19.707 1.00 94.25 97 ASP A O 1
ATOM 828 N N . PHE A 1 98 ? 14.382 2.422 -20.734 1.00 93.19 98 PHE A N 1
ATOM 829 C CA . PHE A 1 98 ? 14.271 1.348 -19.749 1.00 93.19 98 PHE A CA 1
ATOM 830 C C . PHE A 1 98 ? 14.735 1.789 -18.352 1.00 93.19 98 PHE A C 1
ATOM 832 O O . PHE A 1 98 ? 14.107 1.429 -17.352 1.00 93.19 98 PHE A O 1
ATOM 839 N N . GLY A 1 99 ? 15.816 2.569 -18.271 1.00 94.19 99 GLY A N 1
ATOM 840 C CA . GLY A 1 99 ? 16.395 3.045 -17.016 1.00 94.19 99 GLY A CA 1
ATOM 841 C C . GLY A 1 99 ? 15.500 4.059 -16.306 1.00 94.19 99 GLY A C 1
ATOM 842 O O . GLY A 1 99 ? 15.286 3.951 -15.099 1.00 94.19 99 GLY A O 1
ATOM 843 N N . LEU A 1 100 ? 14.910 4.994 -17.047 1.00 94.25 100 LEU A N 1
ATOM 844 C CA . LEU A 1 100 ? 13.949 5.962 -16.522 1.00 94.25 100 LEU A CA 1
ATOM 845 C C . LEU A 1 100 ? 12.656 5.277 -16.069 1.00 94.25 100 LEU A C 1
ATOM 847 O O . LEU A 1 100 ? 12.126 5.609 -15.009 1.00 94.25 100 LEU A O 1
ATOM 851 N N . CYS A 1 101 ? 12.180 4.270 -16.805 1.00 94.25 101 CYS A N 1
ATOM 852 C CA . CYS A 1 101 ? 11.033 3.466 -16.384 1.00 94.25 101 CYS A CA 1
ATOM 853 C C . CYS A 1 101 ? 11.321 2.696 -15.081 1.00 94.25 101 CYS A C 1
ATOM 855 O O . CYS A 1 101 ? 10.506 2.696 -14.157 1.00 94.25 101 CYS A O 1
ATOM 857 N N . LYS A 1 102 ? 12.520 2.115 -14.952 1.00 94.75 102 LYS A N 1
ATOM 858 C CA . LYS A 1 102 ? 12.981 1.490 -13.703 1.00 94.75 102 LYS A CA 1
ATOM 859 C C . LYS A 1 102 ? 12.968 2.488 -12.541 1.00 94.75 102 LYS A C 1
ATOM 861 O O . LYS A 1 102 ? 12.442 2.176 -11.475 1.00 94.75 102 LYS A O 1
ATOM 866 N N . GLN A 1 103 ? 13.531 3.681 -12.737 1.00 95.50 103 GLN A N 1
ATOM 867 C CA . GLN A 1 103 ? 13.556 4.729 -11.710 1.00 95.50 103 GLN A CA 1
ATOM 868 C C . GLN A 1 103 ? 12.146 5.153 -11.292 1.00 95.50 103 GLN A C 1
ATOM 870 O O . GLN A 1 103 ? 11.886 5.312 -10.101 1.00 95.50 103 GLN A O 1
ATOM 875 N N . TYR A 1 104 ? 11.222 5.283 -12.247 1.00 94.31 104 TYR A N 1
ATOM 876 C CA . TYR A 1 104 ? 9.819 5.579 -11.969 1.00 94.31 104 TYR A CA 1
ATOM 877 C C . TYR A 1 104 ? 9.188 4.536 -11.031 1.00 94.31 104 TYR A C 1
ATOM 879 O O . TYR A 1 104 ? 8.645 4.900 -9.987 1.00 94.31 104 TYR A O 1
ATOM 887 N N . ILE A 1 105 ? 9.320 3.244 -11.354 1.00 94.00 105 ILE A N 1
ATOM 888 C CA . ILE A 1 105 ? 8.775 2.145 -10.537 1.00 94.00 105 ILE A CA 1
ATOM 889 C C . ILE A 1 105 ? 9.424 2.127 -9.147 1.00 94.00 105 ILE A C 1
ATOM 891 O O . ILE A 1 105 ? 8.730 2.019 -8.136 1.00 94.00 105 ILE A O 1
ATOM 895 N N . MET A 1 106 ? 10.749 2.286 -9.072 1.00 95.88 106 MET A N 1
ATOM 896 C CA . MET A 1 106 ? 11.468 2.337 -7.795 1.00 95.88 106 MET A CA 1
ATOM 897 C C . MET A 1 106 ? 10.989 3.493 -6.907 1.00 95.88 106 MET A C 1
ATOM 899 O O . MET A 1 106 ? 10.770 3.294 -5.712 1.00 95.88 106 MET A O 1
ATOM 903 N N . ASN A 1 107 ? 10.774 4.678 -7.481 1.00 95.62 107 ASN A N 1
ATOM 904 C CA . ASN A 1 107 ? 10.241 5.828 -6.750 1.00 95.62 107 ASN A CA 1
ATOM 905 C C . ASN A 1 107 ? 8.830 5.558 -6.217 1.00 95.62 107 ASN A C 1
ATOM 907 O O . ASN A 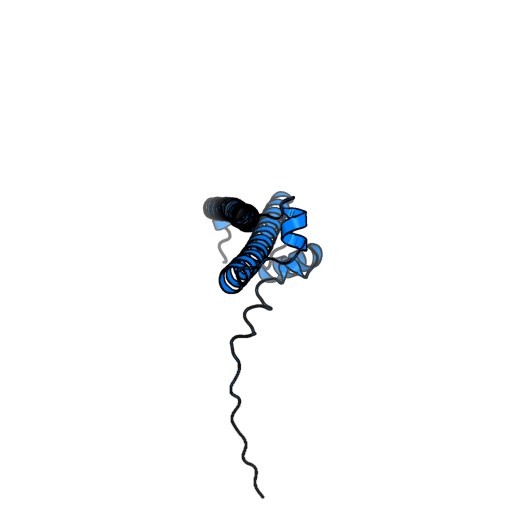1 107 ? 8.507 5.955 -5.098 1.00 95.62 107 ASN A O 1
ATOM 911 N N . TYR A 1 108 ? 7.996 4.864 -6.992 1.00 93.50 108 TYR A N 1
ATOM 912 C CA . TYR A 1 108 ? 6.656 4.478 -6.563 1.00 93.50 108 TYR A CA 1
ATOM 913 C C . TYR A 1 108 ? 6.696 3.525 -5.356 1.00 93.50 108 TYR A C 1
ATOM 915 O O . TYR A 1 108 ? 6.062 3.787 -4.333 1.00 93.50 108 TYR A O 1
ATOM 923 N N . ILE A 1 109 ? 7.527 2.479 -5.425 1.00 95.38 109 ILE A N 1
ATOM 924 C CA . ILE A 1 109 ? 7.752 1.533 -4.319 1.00 95.38 109 ILE A CA 1
ATOM 925 C C . ILE A 1 109 ? 8.238 2.264 -3.060 1.00 95.38 109 ILE A C 1
ATOM 927 O O . ILE A 1 109 ? 7.762 1.994 -1.954 1.00 95.38 109 ILE A O 1
ATOM 931 N N . GLU A 1 110 ? 9.176 3.197 -3.214 1.00 95.94 110 GLU A N 1
ATOM 932 C CA . GLU A 1 110 ? 9.724 3.972 -2.101 1.00 95.94 110 GLU A CA 1
ATOM 933 C C . GLU A 1 110 ? 8.673 4.893 -1.464 1.00 95.94 110 GLU A C 1
ATOM 935 O O . GLU A 1 110 ? 8.582 4.992 -0.239 1.00 95.94 110 GLU A O 1
ATOM 940 N N . ASN A 1 111 ? 7.813 5.516 -2.270 1.00 95.44 111 ASN A N 1
ATOM 941 C CA . ASN A 1 111 ? 6.700 6.313 -1.761 1.00 95.44 111 ASN A CA 1
ATOM 942 C C . ASN A 1 111 ? 5.707 5.460 -0.961 1.00 95.44 111 ASN A C 1
ATOM 944 O O . ASN A 1 111 ? 5.294 5.877 0.124 1.00 95.44 111 ASN A O 1
ATOM 948 N N . ASN A 1 112 ? 5.384 4.251 -1.430 1.00 93.50 112 ASN A N 1
ATOM 949 C CA . ASN A 1 112 ? 4.539 3.322 -0.677 1.00 93.50 112 ASN A CA 1
ATOM 950 C C . ASN A 1 112 ? 5.184 2.933 0.661 1.00 93.50 112 ASN A C 1
ATOM 952 O O . ASN A 1 112 ? 4.505 2.930 1.685 1.00 93.50 112 ASN A O 1
ATOM 956 N N . LYS A 1 113 ? 6.502 2.682 0.701 1.00 94.00 113 LYS A N 1
ATOM 957 C CA . LYS A 1 113 ? 7.226 2.422 1.962 1.00 94.00 113 LYS A CA 1
ATOM 958 C C . LYS A 1 113 ? 7.128 3.589 2.944 1.00 94.00 113 LYS A C 1
ATOM 960 O O . LYS A 1 113 ? 6.877 3.366 4.125 1.00 94.00 113 LYS A O 1
ATOM 965 N N . LYS A 1 114 ? 7.286 4.830 2.476 1.00 95.69 114 LYS A N 1
ATOM 966 C CA . LYS A 1 114 ? 7.145 6.020 3.333 1.00 95.69 114 LYS A CA 1
ATOM 967 C C . LYS A 1 114 ? 5.742 6.128 3.928 1.00 95.69 114 LYS A C 1
ATOM 969 O O . LYS A 1 114 ? 5.608 6.376 5.124 1.00 95.69 114 LYS A O 1
ATOM 974 N N . GLN A 1 115 ? 4.709 5.902 3.117 1.00 93.62 115 GLN A N 1
ATOM 975 C CA . GLN A 1 115 ? 3.324 5.903 3.593 1.00 93.62 115 GLN A CA 1
ATOM 976 C C . GLN A 1 115 ? 3.062 4.768 4.592 1.00 93.62 115 GLN A C 1
ATOM 978 O O . GLN A 1 115 ? 2.434 5.003 5.620 1.00 93.62 115 GLN A O 1
ATOM 983 N N . LEU A 1 116 ? 3.609 3.572 4.353 1.00 93.50 116 LEU A N 1
ATOM 984 C CA . LEU A 1 116 ? 3.527 2.452 5.295 1.00 93.50 116 LEU A CA 1
ATOM 985 C C . LEU A 1 116 ? 4.140 2.785 6.651 1.00 93.50 116 LEU A C 1
ATOM 987 O O . LEU A 1 116 ? 3.507 2.556 7.678 1.00 93.50 116 LEU A O 1
ATOM 991 N N . ASN A 1 117 ? 5.338 3.368 6.655 1.00 93.88 117 ASN A N 1
ATOM 992 C CA . ASN A 1 117 ? 6.004 3.779 7.888 1.00 93.88 117 ASN A CA 1
ATOM 993 C C . ASN A 1 117 ? 5.160 4.806 8.657 1.00 93.88 117 ASN A C 1
ATOM 995 O O . ASN A 1 117 ? 5.053 4.731 9.879 1.00 93.88 117 ASN A O 1
ATOM 999 N N . HIS A 1 118 ? 4.518 5.740 7.948 1.00 93.81 118 HIS A N 1
ATOM 1000 C CA . HIS A 1 118 ? 3.601 6.697 8.562 1.00 93.81 118 HIS A CA 1
ATOM 1001 C C . HIS A 1 118 ? 2.364 6.014 9.172 1.00 93.81 118 HIS A C 1
ATOM 1003 O O . HIS A 1 118 ? 2.027 6.286 10.323 1.00 93.81 118 HIS A O 1
ATOM 1009 N N . CYS A 1 119 ? 1.725 5.080 8.457 1.00 92.50 119 CYS A N 1
ATOM 1010 C CA . CYS A 1 119 ? 0.599 4.308 8.993 1.00 92.50 119 CYS A CA 1
ATOM 1011 C C . CYS A 1 119 ? 0.996 3.515 10.249 1.00 92.50 119 CYS A C 1
ATOM 1013 O O . CYS A 1 119 ? 0.275 3.540 11.246 1.00 92.50 119 CYS A O 1
ATOM 1015 N N . GLN A 1 120 ? 2.155 2.851 10.231 1.00 91.81 120 GLN A N 1
ATOM 1016 C CA . GLN A 1 120 ? 2.677 2.098 11.377 1.00 91.81 120 GLN A CA 1
ATOM 1017 C C . GLN A 1 120 ? 2.957 2.999 12.581 1.00 91.81 120 GLN A C 1
ATOM 1019 O O . GLN A 1 120 ? 2.646 2.633 13.717 1.00 91.81 120 GLN A O 1
ATOM 1024 N N . PHE A 1 121 ? 3.495 4.195 12.339 1.00 94.31 121 PHE A N 1
ATOM 1025 C CA . PHE A 1 121 ? 3.705 5.192 13.379 1.00 94.31 121 PHE A CA 1
ATOM 1026 C C . PHE A 1 121 ? 2.381 5.618 14.036 1.00 94.31 121 PHE A C 1
ATOM 1028 O O . PHE A 1 121 ? 2.267 5.569 15.261 1.00 94.31 121 PHE A O 1
ATOM 1035 N N . GLU A 1 122 ? 1.354 5.967 13.253 1.00 91.19 122 GLU A N 1
ATOM 1036 C CA . GLU A 1 122 ? 0.051 6.368 13.808 1.00 91.19 122 GLU A CA 1
ATOM 1037 C C . GLU A 1 122 ? -0.660 5.212 14.536 1.00 91.19 122 GLU A C 1
ATOM 1039 O O . GLU A 1 122 ? -1.249 5.424 15.598 1.00 91.19 122 GLU A O 1
ATOM 1044 N N . LEU A 1 123 ? -0.554 3.972 14.041 1.00 88.94 123 LEU A N 1
ATOM 1045 C CA . LEU A 1 123 ? -1.074 2.792 14.745 1.00 88.94 123 LEU A CA 1
ATOM 1046 C C . LEU A 1 123 ? -0.387 2.578 16.100 1.00 88.94 123 LEU A C 1
ATOM 1048 O O . LEU A 1 123 ? -1.072 2.310 17.090 1.00 88.94 123 LEU A O 1
ATOM 1052 N N . THR A 1 124 ? 0.936 2.747 16.152 1.00 89.25 124 THR A N 1
ATOM 1053 C CA . THR A 1 124 ? 1.732 2.646 17.388 1.00 89.25 124 THR A CA 1
ATOM 1054 C C . THR A 1 124 ? 1.339 3.740 18.382 1.00 89.25 124 THR A C 1
ATOM 1056 O O . THR A 1 124 ? 1.138 3.482 19.568 1.00 89.25 124 THR A O 1
ATOM 1059 N N . LYS A 1 125 ? 1.158 4.973 17.903 1.00 89.38 125 LYS A N 1
ATOM 1060 C CA . LYS A 1 125 ? 0.697 6.102 18.717 1.00 89.38 125 LYS A CA 1
ATOM 1061 C C . LYS A 1 125 ? -0.684 5.843 19.321 1.00 89.38 125 LYS A C 1
ATOM 1063 O O . LYS A 1 125 ? -0.889 6.105 20.505 1.00 89.38 125 LYS A O 1
ATOM 1068 N N . GLN A 1 126 ? -1.618 5.290 18.546 1.00 83.50 126 GLN A N 1
ATOM 1069 C CA . GLN A 1 126 ? -2.935 4.901 19.060 1.00 83.50 126 GLN A CA 1
ATOM 1070 C C . GLN A 1 126 ? -2.858 3.793 20.119 1.00 83.50 126 GLN A C 1
ATOM 1072 O O . GLN A 1 126 ? -3.616 3.825 21.086 1.00 83.50 126 GLN A O 1
ATOM 1077 N N . GLU A 1 127 ? -1.944 2.829 19.974 1.00 84.12 127 GLU A N 1
ATOM 1078 C CA . GLU A 1 127 ? -1.715 1.792 20.991 1.00 84.12 127 GLU A CA 1
ATOM 1079 C C . GLU A 1 127 ? -1.202 2.388 22.303 1.00 84.12 127 GLU A C 1
ATOM 1081 O O . GLU A 1 127 ? -1.701 2.045 23.375 1.00 84.12 127 GLU A O 1
ATOM 1086 N N . GLN A 1 128 ? -0.263 3.332 22.226 1.00 82.12 128 GLN A N 1
ATOM 1087 C CA . GLN A 1 128 ? 0.265 4.035 23.396 1.00 82.12 128 GLN A CA 1
ATOM 1088 C C . GLN A 1 128 ? -0.808 4.883 24.092 1.00 82.12 128 GLN A C 1
ATOM 1090 O O . GLN A 1 128 ? -0.918 4.842 25.316 1.00 82.12 128 GLN A O 1
ATOM 1095 N N . GLN A 1 129 ? -1.643 5.600 23.330 1.00 72.50 129 GLN A N 1
ATOM 1096 C CA . GLN A 1 129 ? -2.781 6.362 23.866 1.00 72.50 129 GLN A CA 1
ATOM 1097 C C . GLN A 1 129 ? -3.806 5.469 24.574 1.00 72.50 129 GLN A C 1
ATOM 1099 O O . GLN A 1 129 ? -4.415 5.881 25.559 1.00 72.50 129 GLN A O 1
ATOM 1104 N N . PHE A 1 130 ? -3.993 4.237 24.095 1.00 65.12 130 PHE A N 1
ATOM 1105 C CA . PHE A 1 130 ? -4.868 3.271 24.750 1.00 65.12 130 PHE A CA 1
ATOM 1106 C C . PHE A 1 130 ? -4.250 2.724 26.048 1.00 65.12 130 PHE A C 1
ATOM 1108 O O . PHE A 1 130 ? -4.957 2.529 27.033 1.00 65.12 130 PHE A O 1
ATOM 1115 N N . GLN A 1 131 ? -2.928 2.525 26.092 1.00 58.12 131 GLN A N 1
ATOM 1116 C CA . GLN A 1 131 ? -2.222 2.054 27.292 1.00 58.12 131 GLN A CA 1
ATOM 1117 C C . GLN A 1 131 ? -2.183 3.079 28.435 1.00 58.12 131 GLN A C 1
ATOM 1119 O O . GLN A 1 131 ? -2.132 2.672 29.599 1.00 58.12 131 GLN A O 1
ATOM 1124 N N . THR A 1 132 ? -2.214 4.377 28.117 1.00 51.88 132 THR A N 1
ATOM 1125 C CA . THR A 1 132 ? -2.272 5.489 29.085 1.00 51.88 132 THR A CA 1
ATOM 1126 C C . THR A 1 132 ? -3.698 5.947 29.398 1.00 51.88 132 THR A C 1
ATOM 1128 O O . THR A 1 132 ? -3.897 6.828 30.233 1.00 51.88 132 THR A O 1
ATOM 1131 N N . CYS A 1 133 ? -4.702 5.348 28.756 1.00 43.47 133 CYS A N 1
ATOM 1132 C CA . CYS A 1 133 ? -6.100 5.675 28.980 1.00 43.47 133 CYS A CA 1
ATOM 1133 C C . CYS A 1 133 ? -6.571 5.127 30.347 1.00 43.47 133 CYS A C 1
ATOM 1135 O O . CYS A 1 133 ? -6.336 3.953 30.644 1.00 43.47 133 CYS A O 1
ATOM 1137 N N . PRO A 1 134 ? -7.288 5.917 31.170 1.00 46.53 134 PRO A N 1
ATOM 1138 C CA . PRO A 1 134 ? -7.715 5.529 32.522 1.00 46.53 134 PRO A CA 1
ATOM 1139 C C . PRO A 1 134 ? -8.777 4.410 32.554 1.00 46.53 134 PRO A C 1
ATOM 1141 O O . PRO A 1 134 ? -9.221 4.000 33.618 1.00 46.53 134 PRO A O 1
ATOM 1144 N N . PHE A 1 135 ? -9.162 3.850 31.404 1.00 45.91 135 PHE A N 1
ATOM 1145 C CA . PHE A 1 135 ? -10.109 2.733 31.295 1.00 45.91 135 PHE A CA 1
ATOM 1146 C C . PHE A 1 135 ? -9.585 1.392 31.844 1.00 45.91 135 PHE A C 1
ATOM 1148 O O . PHE A 1 135 ? -10.303 0.396 31.796 1.00 45.91 135 PHE A O 1
ATOM 1155 N N . LYS A 1 136 ? -8.361 1.349 32.391 1.00 43.78 136 LYS A N 1
ATOM 1156 C CA . LYS A 1 136 ? -7.849 0.192 33.147 1.00 43.78 136 LYS A CA 1
ATOM 1157 C C . LYS A 1 136 ? -8.601 -0.072 34.460 1.00 43.78 136 LYS A C 1
ATOM 1159 O O . LYS A 1 136 ? -8.419 -1.143 35.024 1.00 43.78 136 LYS A O 1
ATOM 1164 N N . GLU A 1 137 ? -9.467 0.836 34.911 1.00 38.25 137 GLU A N 1
ATOM 1165 C CA . GLU A 1 137 ? -10.340 0.633 36.080 1.00 38.25 137 GLU A CA 1
ATOM 1166 C C . GLU A 1 137 ? -11.688 -0.034 35.745 1.00 38.25 137 GLU A C 1
ATOM 1168 O O . GLU A 1 137 ? -12.680 0.163 36.437 1.00 38.25 137 GLU A O 1
ATOM 1173 N N . LEU A 1 138 ? -11.760 -0.856 34.697 1.00 43.09 138 LEU A N 1
ATOM 1174 C CA . LEU A 1 138 ? -12.777 -1.909 34.655 1.00 43.09 138 LEU A CA 1
ATOM 1175 C C . LEU A 1 138 ? -12.156 -3.170 35.251 1.00 43.09 138 LEU A C 1
ATOM 1177 O O . LEU A 1 138 ? -11.766 -4.101 34.548 1.00 43.09 138 LEU A O 1
ATOM 1181 N N . SER A 1 139 ? -12.025 -3.149 36.579 1.00 34.66 139 SER A N 1
ATOM 1182 C CA . SER A 1 139 ? -11.904 -4.358 37.380 1.00 34.66 139 SER A CA 1
ATOM 1183 C C . SER A 1 139 ? -13.103 -5.246 37.058 1.00 34.66 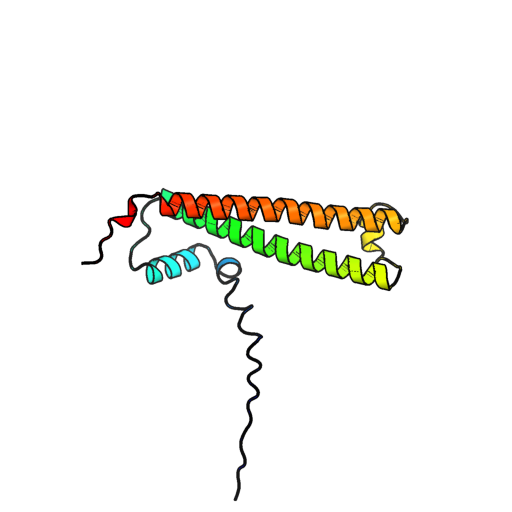139 SER A C 1
ATOM 1185 O O . SER A 1 139 ? -14.248 -4.877 37.316 1.00 34.66 139 SER A O 1
ATOM 1187 N N . PHE A 1 140 ? -12.837 -6.397 36.449 1.00 39.69 140 PHE A N 1
ATOM 1188 C CA . PHE A 1 140 ? -13.780 -7.503 36.464 1.00 39.69 140 PHE A CA 1
ATOM 1189 C C . PHE A 1 140 ? -13.788 -8.048 37.897 1.00 39.69 140 PHE A C 1
ATOM 1191 O O . PHE A 1 140 ? -12.868 -8.774 38.276 1.00 39.69 140 PHE A O 1
ATOM 1198 N N . GLU A 1 141 ? -14.770 -7.619 38.689 1.00 33.62 141 GLU A N 1
ATOM 1199 C CA . GLU A 1 141 ? -15.300 -8.428 39.794 1.00 33.62 141 GLU A CA 1
ATOM 1200 C C . GLU A 1 141 ? -16.261 -9.486 39.239 1.00 33.62 141 GLU A C 1
ATOM 1202 O O . GLU A 1 141 ? -17.023 -9.161 38.295 1.00 33.62 141 GLU A O 1
#

pLDDT: mean 74.84, std 21.29, range [28.56, 95.94]

Organism: NCBI:txid392032